Protein AF-A9B8M0-F1 (afdb_monomer_lite)

Secondary structure (DSSP, 8-state):
-----------PPP-----------------------------------S-S-----SS--TT--TTSEEEEETTEEEEEETT------SBS--TT---STT-BEEEEEEEETTEEEEEEEE--TT--TT--BTSS-------

Foldseek 3Di:
DDDDDDDDDDDDDDPPDDDDDDDDDDDDDDDDDDDDDDDPPPPPPPPDPPDLDDDDDPQDDPQQQWQLEWEDDDQKIKTWRQQQAAPFAAKPGDSVHRPAGSLIWMWMWGDDPSDIDTPIIHGHRRRHHNVSPRNYDYDDDDD

Radius of gyration: 26.49 Å; chains: 1; bounding box: 53×88×60 Å

Structure (mmCIF, N/CA/C/O backbone):
data_AF-A9B8M0-F1
#
_entry.id   AF-A9B8M0-F1
#
loop_
_atom_site.group_PDB
_atom_site.id
_atom_site.type_symbol
_atom_site.label_atom_id
_atom_site.label_alt_id
_atom_site.label_comp_id
_atom_site.label_asym_id
_atom_site.label_entity_id
_atom_site.label_seq_id
_atom_site.pdbx_PDB_ins_code
_atom_site.Cartn_x
_atom_site.Cartn_y
_atom_site.Cartn_z
_atom_site.occupancy
_atom_site.B_iso_or_equiv
_atom_site.auth_seq_id
_atom_site.auth_comp_id
_atom_site.auth_asym_id
_atom_site.auth_atom_id
_atom_site.pdbx_PDB_model_num
ATOM 1 N N . MET A 1 1 ? 0.884 73.506 -0.023 1.00 48.78 1 MET A N 1
ATOM 2 C CA . MET A 1 1 ? 0.267 72.948 -1.241 1.00 48.78 1 MET A CA 1
ATOM 3 C C . MET A 1 1 ? 0.996 71.645 -1.527 1.00 48.78 1 MET A C 1
ATOM 5 O O . MET A 1 1 ? 2.204 71.735 -1.683 1.00 48.78 1 MET A O 1
ATOM 9 N N . THR A 1 2 ? 0.261 70.518 -1.503 1.00 45.78 2 THR A N 1
ATOM 10 C CA . THR A 1 2 ? 0.614 69.144 -1.960 1.00 45.78 2 THR A CA 1
ATOM 11 C C . THR A 1 2 ? 1.827 68.472 -1.287 1.00 45.78 2 THR A C 1
ATOM 13 O O . THR A 1 2 ? 2.893 69.060 -1.241 1.00 45.78 2 THR A O 1
ATOM 16 N N . ASP A 1 3 ? 1.811 67.241 -0.786 1.00 43.81 3 ASP A N 1
ATOM 17 C CA . ASP A 1 3 ? 0.830 66.154 -0.738 1.00 43.81 3 ASP A CA 1
ATOM 18 C C . ASP A 1 3 ? 1.375 65.095 0.253 1.00 43.81 3 ASP A C 1
ATOM 20 O O . ASP A 1 3 ? 2.588 64.975 0.428 1.00 43.81 3 ASP A O 1
ATOM 24 N N . SER A 1 4 ? 0.485 64.354 0.904 1.00 51.47 4 SER A N 1
ATOM 25 C CA . SER A 1 4 ? 0.756 63.140 1.690 1.00 51.47 4 SER A CA 1
ATOM 26 C C . SER A 1 4 ? -0.026 62.028 0.985 1.00 51.47 4 SER A C 1
ATOM 28 O O . SER A 1 4 ? -1.174 62.293 0.630 1.00 51.47 4 SER A O 1
ATOM 30 N N . PRO A 1 5 ? 0.499 60.800 0.795 1.00 52.12 5 PRO A N 1
ATOM 31 C CA . PRO A 1 5 ? 0.443 59.846 1.907 1.00 52.12 5 PRO A CA 1
ATOM 32 C C . PRO A 1 5 ? 1.543 58.768 1.924 1.00 52.12 5 PRO A C 1
ATOM 34 O O . PRO A 1 5 ? 1.858 58.136 0.918 1.00 52.12 5 PRO A O 1
ATOM 37 N N . ASP A 1 6 ? 2.037 58.474 3.125 1.00 60.53 6 ASP A N 1
ATOM 38 C CA . ASP A 1 6 ? 2.719 57.213 3.418 1.00 60.53 6 ASP A CA 1
ATOM 39 C C . ASP A 1 6 ? 1.665 56.099 3.555 1.00 60.53 6 ASP A C 1
ATOM 41 O O . ASP A 1 6 ? 0.638 56.276 4.219 1.00 60.53 6 ASP A O 1
ATOM 45 N N . HIS A 1 7 ? 1.893 54.956 2.906 1.00 58.06 7 HIS A N 1
ATOM 46 C CA . HIS A 1 7 ? 0.967 53.822 2.852 1.00 58.06 7 HIS A CA 1
ATOM 47 C C . HIS A 1 7 ? 1.331 52.781 3.925 1.00 58.06 7 HIS A C 1
ATOM 49 O O . HIS A 1 7 ? 2.303 52.049 3.750 1.00 58.06 7 HIS A O 1
ATOM 55 N N . PRO A 1 8 ? 0.541 52.597 5.000 1.00 48.56 8 PRO A N 1
ATOM 56 C CA . PRO A 1 8 ? 0.729 51.448 5.879 1.00 48.56 8 PRO A CA 1
ATOM 57 C C . PRO A 1 8 ? 0.036 50.208 5.296 1.00 48.56 8 PRO A C 1
ATOM 59 O O . PRO A 1 8 ? -1.167 50.206 5.020 1.00 48.56 8 PRO A O 1
ATOM 62 N N . THR A 1 9 ? 0.798 49.134 5.087 1.00 59.06 9 THR A N 1
ATOM 63 C CA . THR A 1 9 ? 0.286 47.813 4.708 1.00 59.06 9 THR A CA 1
ATOM 64 C C . THR A 1 9 ? -0.396 47.151 5.907 1.00 59.06 9 THR A C 1
ATOM 66 O O . THR A 1 9 ? 0.158 46.989 6.993 1.00 59.06 9 THR A O 1
ATOM 69 N N . LYS A 1 10 ? -1.659 46.765 5.716 1.00 45.94 10 LYS A N 1
ATOM 70 C CA . LYS A 1 10 ? -2.496 46.112 6.725 1.00 45.94 10 LYS A CA 1
ATOM 71 C C . LYS A 1 10 ? -2.072 44.649 6.896 1.00 45.94 10 LYS A C 1
ATOM 73 O O . LYS A 1 10 ? -2.573 43.775 6.190 1.00 45.94 10 LYS A O 1
ATOM 78 N N . HIS A 1 11 ? -1.198 44.363 7.859 1.00 49.12 11 HIS A N 1
ATOM 79 C CA . HIS A 1 11 ? -0.983 42.994 8.329 1.00 49.12 11 HIS A CA 1
ATOM 80 C C . HIS A 1 11 ? -2.225 42.519 9.097 1.00 49.12 11 HIS A C 1
ATOM 82 O O . HIS A 1 11 ? -2.565 43.021 10.166 1.00 49.12 11 HIS A O 1
ATOM 88 N N . ARG A 1 12 ? -2.945 41.563 8.507 1.00 57.25 12 ARG A N 1
ATOM 89 C CA . ARG A 1 12 ? -4.065 40.858 9.140 1.00 57.25 12 ARG A CA 1
ATOM 90 C C . ARG A 1 12 ? -3.493 39.874 10.173 1.00 57.25 12 ARG A C 1
ATOM 92 O O . ARG A 1 12 ? -2.672 39.047 9.781 1.00 57.25 12 ARG A O 1
ATOM 99 N N . PRO A 1 13 ? -3.898 39.915 11.453 1.00 41.19 13 PRO A N 1
ATOM 100 C CA . PRO A 1 13 ? -3.468 38.909 12.411 1.00 41.19 13 PRO A CA 1
ATOM 101 C C . PRO A 1 13 ? -4.161 37.576 12.109 1.00 41.19 13 PRO A C 1
ATOM 103 O O . PRO A 1 13 ? -5.383 37.502 11.964 1.00 41.19 13 PRO A O 1
ATOM 106 N N . TRP A 1 14 ? -3.355 36.524 11.991 1.00 42.69 14 TRP A N 1
ATOM 107 C CA . TRP A 1 14 ? -3.804 35.144 11.875 1.00 42.69 14 TRP A CA 1
ATOM 108 C C . TRP A 1 14 ? -4.390 34.715 13.221 1.00 42.69 14 TRP A C 1
ATOM 110 O O . TRP A 1 14 ? -3.718 34.786 14.248 1.00 42.69 14 TRP A O 1
ATOM 120 N N . ILE A 1 15 ? -5.651 34.284 13.223 1.00 42.75 15 ILE A N 1
ATOM 121 C CA . ILE A 1 15 ? -6.289 33.665 14.385 1.00 42.75 15 ILE A CA 1
ATOM 122 C C . ILE A 1 15 ? -5.538 32.358 14.667 1.00 42.75 15 ILE A C 1
ATOM 124 O O . ILE A 1 15 ? -5.684 31.378 13.937 1.00 42.75 15 ILE A O 1
ATOM 128 N N . GLN A 1 16 ? -4.716 32.355 15.714 1.00 35.56 16 GLN A N 1
ATOM 129 C CA . GLN A 1 16 ? -4.157 31.141 16.302 1.00 35.56 16 GLN A CA 1
ATOM 130 C C . GLN A 1 16 ? -5.323 30.365 16.924 1.00 35.56 16 GLN A C 1
ATOM 132 O O . GLN A 1 16 ? -5.9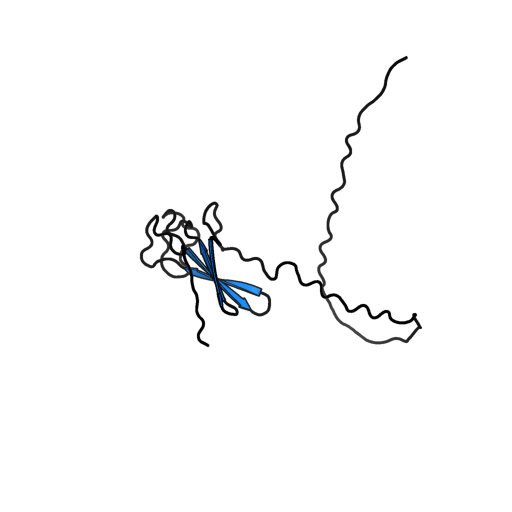15 30.800 17.911 1.00 35.56 16 GLN A O 1
ATOM 137 N N . ARG A 1 17 ? -5.718 29.248 16.304 1.00 47.69 17 ARG A N 1
ATOM 138 C CA . ARG A 1 17 ? -6.767 28.374 16.841 1.00 47.69 17 ARG A CA 1
ATOM 139 C C . ARG A 1 17 ? -6.152 27.531 17.954 1.00 47.69 17 ARG A C 1
ATOM 141 O O . ARG A 1 17 ? -5.280 26.706 17.710 1.00 47.69 17 ARG A O 1
ATOM 148 N N . THR A 1 18 ? -6.604 27.809 19.170 1.00 38.94 18 THR A N 1
ATOM 149 C CA . THR A 1 18 ? -6.229 27.160 20.425 1.00 38.94 18 THR A CA 1
ATOM 150 C C . THR A 1 18 ? -6.360 25.639 20.342 1.00 38.94 18 THR A C 1
ATOM 152 O O . THR A 1 18 ? -7.431 25.111 20.049 1.00 38.94 18 THR A O 1
ATOM 155 N N . LEU A 1 19 ? -5.261 24.945 20.640 1.00 31.28 19 LEU A N 1
ATOM 156 C CA . LEU A 1 19 ? -5.227 23.519 20.941 1.00 31.28 19 LEU A CA 1
ATOM 157 C C . LEU A 1 19 ? -5.910 23.296 22.300 1.00 31.28 19 LEU A C 1
ATOM 159 O O . LEU A 1 19 ? -5.450 23.829 23.307 1.00 31.28 19 LEU A O 1
ATOM 163 N N . VAL A 1 20 ? -6.999 22.528 22.341 1.00 38.50 20 VAL A N 1
ATOM 164 C CA . VAL A 1 20 ? -7.640 22.127 23.602 1.00 38.50 20 VAL A CA 1
ATOM 165 C C . VAL A 1 20 ? -7.238 20.685 23.901 1.00 38.50 20 VAL A C 1
ATOM 167 O O . VAL A 1 20 ? -7.685 19.762 23.228 1.00 38.50 20 VAL A O 1
ATOM 170 N N . VAL A 1 21 ? -6.389 20.496 24.913 1.00 34.72 21 VAL A N 1
ATOM 171 C CA . VAL A 1 21 ? -6.113 19.187 25.521 1.00 34.72 21 VAL A CA 1
ATOM 172 C C . VAL A 1 21 ? -7.010 19.067 26.751 1.00 34.72 21 VAL A C 1
ATOM 174 O O . VAL A 1 21 ? -6.823 19.791 27.726 1.00 34.72 21 VAL A O 1
ATOM 177 N N . MET A 1 22 ? -8.005 18.181 26.707 1.00 37.41 22 MET A N 1
ATOM 178 C CA . MET A 1 22 ? -8.846 17.875 27.868 1.00 37.41 22 MET A CA 1
ATOM 179 C C . MET A 1 22 ? -8.224 16.716 28.650 1.00 37.41 22 MET A C 1
ATOM 181 O O . MET A 1 22 ? -8.406 15.552 28.301 1.00 37.41 22 MET A O 1
ATOM 185 N N . LEU A 1 23 ? -7.507 17.040 29.725 1.00 32.59 23 LEU A N 1
ATOM 186 C CA . LEU A 1 23 ? -7.194 16.097 30.795 1.00 32.59 23 LEU A CA 1
ATOM 187 C C . LEU A 1 23 ? -8.313 16.202 31.838 1.00 32.59 23 LEU A C 1
ATOM 189 O O . LEU A 1 23 ? -8.443 17.235 32.491 1.00 32.59 23 LEU A O 1
ATOM 193 N N . SER A 1 24 ? -9.137 15.165 31.988 1.00 41.91 24 SER A N 1
ATOM 194 C CA . SER A 1 24 ? -10.153 15.122 33.045 1.00 41.91 24 SER A CA 1
ATOM 195 C C . SER A 1 24 ? -9.653 14.287 34.225 1.00 41.91 24 SER A C 1
ATOM 197 O O . SER A 1 24 ? -9.406 13.090 34.104 1.00 41.91 24 SER A O 1
ATOM 199 N N . LEU A 1 25 ? -9.493 14.947 35.375 1.00 34.22 25 LEU A N 1
ATOM 200 C CA . LEU A 1 25 ? -9.295 14.337 36.688 1.00 34.22 25 LEU A CA 1
ATOM 201 C C . LEU A 1 25 ? -10.590 14.573 37.482 1.00 34.22 25 LEU A C 1
ATOM 203 O O . LEU A 1 25 ? -10.976 15.723 37.687 1.00 34.22 25 LEU A O 1
ATOM 207 N N . ALA A 1 26 ? -11.285 13.513 37.890 1.00 37.88 26 ALA A N 1
ATOM 208 C CA . ALA A 1 26 ? -12.531 13.622 38.649 1.00 37.88 26 ALA A CA 1
ATOM 209 C C . ALA A 1 26 ? -12.275 13.433 40.153 1.00 37.88 26 ALA A C 1
ATOM 211 O O . ALA A 1 26 ? -11.835 12.365 40.573 1.00 37.88 26 ALA A O 1
ATOM 212 N N . LEU A 1 27 ? -12.603 14.447 40.962 1.00 38.75 27 LEU A N 1
ATOM 213 C CA . LEU A 1 27 ? -12.727 14.357 42.421 1.00 38.75 27 LEU A CA 1
ATOM 214 C C . LEU A 1 27 ? -13.941 15.181 42.903 1.00 38.75 27 LEU A C 1
ATOM 216 O O . LEU A 1 27 ? -13.985 16.387 42.697 1.00 38.75 27 LEU A O 1
ATOM 220 N N . GLY A 1 28 ? -14.879 14.511 43.585 1.00 34.66 28 GLY A N 1
ATOM 221 C CA . GLY A 1 28 ? -15.496 14.978 44.842 1.00 34.66 28 GLY A CA 1
ATOM 222 C C . GLY A 1 28 ? -16.626 16.030 44.847 1.00 34.66 28 GLY A C 1
ATOM 223 O O . GLY A 1 28 ? -16.365 17.215 44.973 1.00 34.66 28 GLY A O 1
ATOM 224 N N . SER A 1 29 ? -17.871 15.538 44.870 1.00 48.19 29 SER A N 1
ATOM 225 C CA . SER A 1 29 ? -19.055 15.897 45.696 1.00 48.19 29 SER A CA 1
ATOM 226 C C . SER A 1 29 ? -19.471 17.347 46.076 1.00 48.19 29 SER A C 1
ATOM 228 O O . SER A 1 29 ? -18.835 18.011 46.885 1.00 48.19 29 SER A O 1
ATOM 230 N N . SER A 1 30 ? -20.725 17.651 45.683 1.00 43.94 30 SER A N 1
ATOM 231 C CA . SER A 1 30 ? -21.845 18.297 46.422 1.00 43.94 30 SER A CA 1
ATOM 232 C C . SER A 1 30 ? -21.855 19.802 46.764 1.00 43.94 30 SER A C 1
ATOM 234 O O . SER A 1 30 ? -21.228 20.208 47.734 1.00 43.94 30 SER A O 1
ATOM 236 N N . ALA A 1 31 ? -22.765 20.571 46.129 1.00 35.78 31 ALA A N 1
ATOM 237 C CA . ALA A 1 31 ? -23.641 21.565 46.791 1.00 35.78 31 ALA A CA 1
ATOM 238 C C . ALA A 1 31 ? -24.775 22.123 45.881 1.00 35.78 31 ALA A C 1
ATOM 240 O O . ALA A 1 31 ? -24.529 22.551 44.761 1.00 35.78 31 ALA A O 1
ATOM 241 N N . LEU A 1 32 ? -25.994 22.095 46.443 1.00 37.03 32 LEU A N 1
ATOM 242 C CA . LEU A 1 32 ? -27.236 22.889 46.298 1.00 37.03 32 LEU A CA 1
ATOM 243 C C . LEU A 1 32 ? -27.672 23.631 45.004 1.00 37.03 32 LEU A C 1
ATOM 245 O O . LEU A 1 32 ? -26.938 24.347 44.338 1.00 37.03 32 LEU A O 1
ATOM 249 N N . VAL A 1 33 ? -28.993 23.530 44.790 1.00 48.12 33 VAL A N 1
ATOM 250 C CA . VAL A 1 33 ? -29.873 24.153 43.782 1.00 48.12 33 VAL A CA 1
ATOM 251 C C . VAL A 1 33 ? -29.972 25.682 43.909 1.00 48.12 33 VAL A C 1
ATOM 253 O O . VAL A 1 33 ? -30.259 26.197 44.988 1.00 48.12 33 VAL A O 1
ATOM 256 N N . ALA A 1 34 ? -29.889 26.387 42.773 1.00 37.56 34 ALA A N 1
ATOM 257 C CA . ALA A 1 34 ? -30.457 27.721 42.561 1.00 37.56 34 ALA A CA 1
ATOM 258 C C . ALA A 1 34 ? -31.073 27.801 41.147 1.00 37.56 34 ALA A C 1
ATOM 260 O O . ALA A 1 34 ? -30.481 27.338 40.174 1.00 37.56 34 ALA A O 1
ATOM 261 N N . ALA A 1 35 ? -32.294 28.333 41.062 1.00 49.34 35 ALA A N 1
ATOM 262 C CA . ALA A 1 35 ? -33.170 28.318 39.892 1.00 49.34 35 ALA A CA 1
ATOM 263 C C . ALA A 1 35 ? -32.578 29.001 38.647 1.00 49.34 35 ALA A C 1
ATOM 265 O O . ALA A 1 35 ? -32.091 30.128 38.730 1.00 49.34 35 ALA A O 1
ATOM 266 N N . GLN A 1 36 ? -32.720 28.360 37.482 1.00 34.81 36 GLN A N 1
ATOM 267 C CA . GLN A 1 36 ? -32.597 28.998 36.170 1.00 34.81 36 GLN A CA 1
ATOM 268 C C . GLN A 1 36 ? -33.720 28.492 35.247 1.00 34.81 36 GLN A C 1
ATOM 270 O O . GLN A 1 36 ? -34.076 27.317 35.285 1.00 34.81 36 GLN A O 1
ATOM 275 N N . SER A 1 37 ? -34.290 29.452 34.515 1.00 52.41 37 SER A N 1
ATOM 276 C CA . SER A 1 37 ? -35.335 29.484 33.474 1.00 52.41 37 SER A CA 1
ATOM 277 C C . SER A 1 37 ? -35.610 28.200 32.666 1.00 52.41 37 SER A C 1
ATOM 279 O O . SER A 1 37 ? -34.733 27.345 32.579 1.00 52.41 37 SER A O 1
ATOM 281 N N . PRO A 1 38 ? -36.804 28.054 32.036 1.00 52.12 38 PRO A N 1
ATOM 282 C CA . PRO A 1 38 ? -37.204 26.817 31.362 1.00 52.12 38 PRO A CA 1
ATOM 283 C C . PRO A 1 38 ? -36.114 26.335 30.408 1.00 52.12 38 PRO A C 1
ATOM 285 O O . PRO A 1 38 ? -35.695 27.069 29.514 1.00 52.12 38 PRO A O 1
ATOM 288 N N . ALA A 1 39 ? -35.661 25.102 30.638 1.00 53.88 39 ALA A N 1
ATOM 289 C CA . ALA A 1 39 ? -34.700 24.427 29.792 1.00 53.88 39 ALA A CA 1
ATOM 290 C C . ALA A 1 39 ? -35.268 24.373 28.372 1.00 53.88 39 ALA A C 1
ATOM 292 O O . ALA A 1 39 ? -36.167 23.587 28.071 1.00 53.88 39 ALA A O 1
ATOM 293 N N . THR A 1 40 ? -34.746 25.221 27.491 1.00 42.09 40 THR A N 1
ATOM 294 C CA . THR A 1 40 ? -34.814 24.950 26.067 1.00 42.09 40 THR A CA 1
ATOM 295 C C . THR A 1 40 ? -34.072 23.641 25.865 1.00 42.09 40 THR A C 1
ATOM 297 O O . THR A 1 40 ? -32.885 23.521 26.160 1.00 42.09 40 THR A O 1
ATOM 300 N N . THR A 1 41 ? -34.805 22.622 25.431 1.00 44.69 41 THR A N 1
ATOM 301 C CA . THR A 1 41 ? -34.247 21.346 25.002 1.00 44.69 41 THR A CA 1
ATOM 302 C C . THR A 1 41 ? -33.400 21.604 23.763 1.00 44.69 41 THR A C 1
ATOM 304 O O . THR A 1 41 ? -33.857 21.462 22.634 1.00 44.69 41 THR A O 1
ATOM 307 N N . THR A 1 42 ? -32.160 22.036 23.954 1.00 47.28 42 THR A N 1
ATOM 308 C CA . THR A 1 42 ? -31.139 21.887 22.933 1.00 47.28 42 THR A CA 1
ATOM 309 C C . THR A 1 42 ? -30.724 20.430 22.992 1.00 47.28 42 THR A C 1
ATOM 311 O O . THR A 1 42 ? -29.971 20.002 23.863 1.00 47.28 42 THR A O 1
ATOM 314 N N . THR A 1 43 ? -31.265 19.631 22.074 1.00 50.59 43 THR A N 1
ATOM 315 C CA . THR A 1 43 ? -30.603 18.388 21.692 1.00 50.59 43 THR A CA 1
ATOM 316 C C . THR A 1 43 ? -29.143 18.744 21.419 1.00 50.59 43 THR A C 1
ATOM 318 O O . THR A 1 43 ? -28.906 19.609 20.567 1.00 50.59 43 THR A O 1
ATOM 321 N N . PRO A 1 44 ? -28.158 18.173 22.135 1.00 52.41 44 PRO A N 1
ATOM 322 C CA . PRO A 1 44 ? -26.779 18.323 21.717 1.00 52.41 44 PRO A CA 1
ATOM 323 C C . PRO A 1 44 ? -26.701 17.763 20.299 1.00 52.41 44 PRO A C 1
ATOM 325 O O . PRO A 1 44 ? -26.850 16.563 20.080 1.00 52.41 44 PRO A O 1
ATOM 328 N N . HIS A 1 45 ? -26.548 18.649 19.317 1.00 55.66 45 HIS A N 1
ATOM 329 C CA . HIS A 1 45 ? -26.159 18.237 17.985 1.00 55.66 45 HIS A CA 1
ATOM 330 C C . HIS A 1 45 ? -24.744 17.717 18.139 1.00 55.66 45 HIS A C 1
ATOM 332 O O . HIS A 1 45 ? -23.798 18.488 18.287 1.00 55.66 45 HIS A O 1
ATOM 338 N N . THR A 1 46 ? -24.629 16.396 18.204 1.00 54.28 46 THR A N 1
ATOM 339 C CA . THR A 1 46 ? -23.357 15.704 18.126 1.00 54.28 46 THR A CA 1
ATOM 340 C C . THR A 1 46 ? -22.696 16.155 16.837 1.00 54.28 46 THR A C 1
ATOM 342 O O . THR A 1 46 ? -23.093 15.748 15.745 1.00 54.28 46 THR A O 1
ATOM 345 N N . THR A 1 47 ? -21.723 17.052 16.955 1.00 62.00 47 THR A N 1
ATOM 346 C CA . THR A 1 47 ? -20.846 17.414 15.852 1.00 62.00 47 THR A CA 1
ATOM 347 C C . THR A 1 47 ? -20.016 16.175 15.554 1.00 62.00 47 THR A C 1
ATOM 349 O O . THR A 1 47 ? -18.981 15.951 16.180 1.00 62.00 47 THR A O 1
ATOM 352 N N . LEU A 1 48 ? -20.515 15.317 14.663 1.00 63.72 48 LEU A N 1
ATOM 353 C CA . LEU A 1 48 ? -19.733 14.206 14.140 1.00 63.72 48 LEU A CA 1
ATOM 354 C C . LEU A 1 48 ? -18.469 14.811 13.518 1.00 63.72 48 LEU A C 1
ATOM 356 O O . LEU A 1 48 ? -18.570 15.821 12.809 1.00 63.72 48 LEU A O 1
ATOM 360 N N . PRO A 1 49 ? -17.276 14.274 13.815 1.00 64.94 49 PRO A N 1
ATOM 361 C CA . PRO A 1 49 ? -16.072 14.767 13.177 1.00 64.94 49 PRO A CA 1
ATOM 362 C C . PRO A 1 49 ? -16.245 14.627 11.663 1.00 64.94 49 PRO A C 1
ATOM 364 O O . PRO A 1 49 ? -16.769 13.628 11.175 1.00 64.94 49 PRO A O 1
ATOM 367 N N . LEU A 1 50 ? -15.814 15.646 10.917 1.00 69.00 50 LEU A N 1
ATOM 368 C CA . LEU A 1 50 ? -15.922 15.663 9.454 1.00 69.00 50 LEU A CA 1
ATOM 369 C C . LEU A 1 50 ? -15.143 14.502 8.795 1.00 69.00 50 LEU A C 1
ATOM 371 O O . LEU A 1 50 ? -15.357 14.219 7.621 1.00 69.00 50 LEU A O 1
ATOM 375 N N . TYR A 1 51 ? -14.261 13.841 9.558 1.00 70.50 51 TYR A N 1
ATOM 376 C CA . TYR A 1 51 ? -13.466 12.676 9.178 1.00 70.50 51 TYR A CA 1
ATOM 377 C C . TYR A 1 51 ? -13.337 11.733 10.379 1.00 70.50 51 TYR A C 1
ATOM 379 O O . TYR A 1 51 ? -13.034 12.186 11.483 1.00 70.50 51 TYR A O 1
ATOM 387 N N . GLU A 1 52 ? -13.528 10.431 10.170 1.00 76.69 52 GLU A N 1
ATOM 388 C CA . GLU A 1 52 ? -13.388 9.429 11.236 1.00 76.69 52 GLU A CA 1
ATOM 389 C C . GLU A 1 52 ? -11.919 9.045 11.492 1.00 76.69 52 GLU A C 1
ATOM 391 O O . GLU A 1 52 ? -11.548 8.756 12.627 1.00 76.69 52 GLU A O 1
ATOM 396 N N . ALA A 1 53 ? -11.064 9.089 10.463 1.00 86.44 53 ALA A N 1
ATOM 397 C CA . ALA 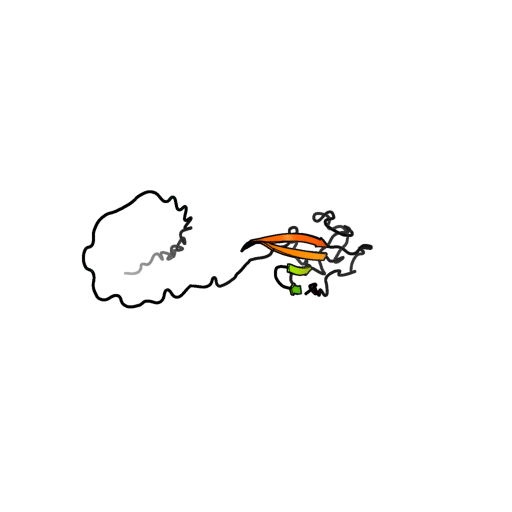A 1 53 ? -9.635 8.802 10.568 1.00 86.44 53 ALA A CA 1
ATOM 398 C C . ALA A 1 53 ? -8.829 9.437 9.422 1.00 86.44 53 ALA A C 1
ATOM 400 O O . ALA A 1 53 ? -9.377 9.789 8.377 1.00 86.44 53 ALA A O 1
ATOM 401 N N . TYR A 1 54 ? -7.513 9.539 9.617 1.00 90.94 54 TYR A N 1
ATOM 402 C CA . TYR A 1 54 ? -6.531 9.858 8.580 1.00 90.94 54 TYR A CA 1
ATOM 403 C C . TYR A 1 54 ? -5.503 8.726 8.530 1.00 90.94 54 TYR A C 1
ATOM 405 O O . TYR A 1 54 ? -4.848 8.448 9.535 1.00 90.94 54 TYR A O 1
ATOM 413 N N . LEU A 1 55 ? -5.384 8.064 7.378 1.00 95.44 55 LEU A N 1
ATOM 414 C CA . LEU A 1 55 ? -4.452 6.959 7.162 1.00 95.44 55 LEU A CA 1
ATOM 415 C C . LEU A 1 55 ? -3.304 7.409 6.269 1.00 95.44 55 LEU A C 1
ATOM 417 O O . LEU A 1 55 ? -3.508 8.132 5.294 1.00 95.44 55 LEU A O 1
ATOM 421 N N . LYS A 1 56 ? -2.101 6.951 6.601 1.00 94.12 56 LYS A N 1
ATOM 422 C CA . LYS A 1 56 ? -0.882 7.234 5.853 1.00 94.12 56 LYS A CA 1
ATOM 423 C C . LYS A 1 56 ? 0.021 6.004 5.879 1.00 94.12 56 LYS A C 1
ATOM 425 O O . LYS A 1 56 ? 0.144 5.374 6.931 1.00 94.12 56 LYS A O 1
ATOM 430 N N . ALA A 1 57 ? 0.625 5.658 4.744 1.00 96.12 57 ALA A N 1
ATOM 431 C CA . ALA A 1 57 ? 1.696 4.665 4.711 1.00 96.12 57 ALA A CA 1
ATOM 432 C C . ALA A 1 57 ? 2.899 5.122 5.558 1.00 96.12 57 ALA A C 1
ATOM 434 O O . ALA A 1 57 ? 3.050 6.303 5.879 1.00 96.12 57 ALA A O 1
ATOM 435 N N . SER A 1 58 ? 3.745 4.177 5.951 1.00 95.94 58 SER A N 1
ATOM 436 C CA . SER A 1 58 ? 4.947 4.440 6.759 1.00 95.94 58 SER A CA 1
ATOM 437 C C . SER A 1 58 ? 6.092 5.009 5.926 1.00 95.94 58 SER A C 1
ATOM 439 O O . SER A 1 58 ? 6.926 5.731 6.467 1.00 95.94 58 SER A O 1
ATOM 441 N N . ASN A 1 59 ? 6.087 4.737 4.624 1.00 95.50 59 ASN A N 1
ATOM 442 C CA . ASN A 1 59 ? 6.960 5.275 3.593 1.00 95.50 59 ASN A CA 1
ATOM 443 C C . ASN A 1 59 ? 6.078 5.958 2.536 1.00 95.50 59 ASN A C 1
ATOM 445 O O . ASN A 1 59 ? 5.491 5.314 1.680 1.00 95.50 59 ASN A O 1
ATOM 449 N N . THR A 1 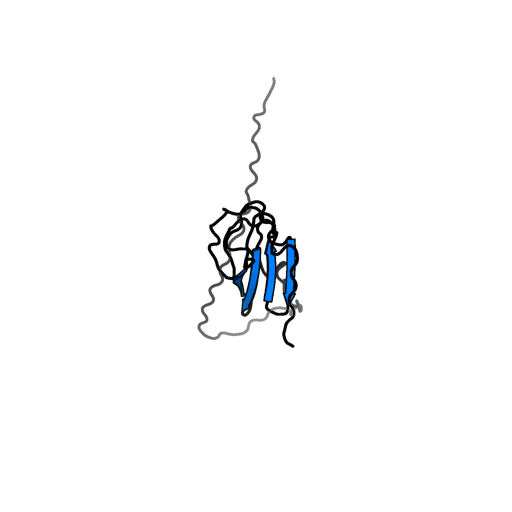60 ? 5.872 7.269 2.673 1.00 89.62 60 THR A N 1
ATOM 450 C CA . THR A 1 60 ? 5.146 8.047 1.657 1.00 89.62 60 THR A CA 1
ATOM 451 C C . THR A 1 60 ? 6.128 8.892 0.882 1.00 89.62 60 THR A C 1
ATOM 453 O O . THR A 1 60 ? 6.391 10.039 1.278 1.00 89.62 60 THR A O 1
ATOM 456 N N . ASP A 1 61 ? 6.628 8.336 -0.204 1.00 95.94 61 ASP A N 1
ATOM 457 C CA . ASP A 1 61 ? 7.442 9.067 -1.147 1.00 95.94 61 ASP A CA 1
ATOM 458 C C . ASP A 1 61 ? 6.549 9.725 -2.209 1.00 95.94 61 ASP A C 1
ATOM 460 O O . ASP A 1 61 ? 5.320 9.560 -2.280 1.00 95.94 61 ASP A O 1
ATOM 464 N N . ALA A 1 62 ? 7.146 10.657 -2.945 1.00 96.31 62 ALA A N 1
ATOM 465 C CA . ALA A 1 62 ? 6.414 11.456 -3.907 1.00 96.31 62 ALA A CA 1
ATOM 466 C C . ALA A 1 62 ? 6.129 10.620 -5.154 1.00 96.31 62 ALA A C 1
ATOM 468 O O . ALA A 1 62 ? 7.035 10.337 -5.926 1.00 96.31 62 ALA A O 1
ATOM 469 N N . GLY A 1 63 ? 4.853 10.331 -5.398 1.00 95.94 63 GLY A N 1
ATOM 470 C CA . GLY A 1 63 ? 4.424 9.629 -6.608 1.00 95.94 63 GLY A CA 1
ATOM 471 C C . GLY A 1 63 ? 3.936 8.207 -6.370 1.00 95.94 63 GLY A C 1
ATOM 472 O O . GLY A 1 63 ? 3.250 7.705 -7.250 1.00 95.94 63 GLY A O 1
ATOM 473 N N . ASP A 1 64 ? 4.132 7.639 -5.174 1.00 97.88 64 ASP A N 1
ATOM 474 C CA . ASP A 1 64 ? 3.820 6.235 -4.839 1.00 97.88 64 ASP A CA 1
ATOM 475 C C . ASP A 1 64 ? 2.364 5.815 -5.094 1.00 97.88 64 ASP A C 1
ATOM 477 O O . ASP A 1 64 ? 2.022 4.634 -5.147 1.00 97.88 64 ASP A O 1
ATOM 481 N N . GLY A 1 65 ? 1.462 6.787 -5.237 1.00 97.94 65 GLY A N 1
ATOM 482 C CA . GLY A 1 65 ? 0.073 6.510 -5.579 1.00 97.94 65 GLY A CA 1
ATOM 483 C C . GLY A 1 65 ? -0.702 5.851 -4.438 1.00 97.94 65 GLY A C 1
ATOM 484 O O . GLY A 1 65 ? -1.680 5.149 -4.688 1.00 97.94 65 GLY A O 1
ATOM 485 N N . PHE A 1 66 ? -0.290 6.067 -3.185 1.00 98.44 66 PHE A N 1
ATOM 486 C CA . PHE A 1 66 ? -1.039 5.600 -2.021 1.00 98.44 66 PHE A CA 1
ATOM 487 C C . PHE A 1 66 ? -2.495 6.080 -2.084 1.00 98.44 66 PHE A C 1
ATOM 489 O O . PHE A 1 66 ? -2.765 7.284 -2.123 1.00 98.44 66 PHE A O 1
ATOM 496 N N . GLY A 1 67 ? -3.433 5.134 -2.069 1.00 97.94 67 GLY A N 1
ATOM 497 C CA . GLY A 1 67 ? -4.865 5.425 -2.155 1.00 97.94 67 GLY A CA 1
ATOM 498 C C . GLY A 1 67 ? -5.449 5.358 -3.563 1.00 97.94 67 GLY A C 1
ATOM 499 O O . GLY A 1 67 ? -6.634 5.644 -3.715 1.00 97.94 67 GLY A O 1
ATOM 500 N N . LEU A 1 68 ? -4.673 4.966 -4.582 1.00 98.25 68 LEU A N 1
ATOM 501 C CA . LEU A 1 68 ? -5.207 4.741 -5.933 1.00 98.25 68 LEU A CA 1
ATOM 502 C C . LEU A 1 68 ? -6.161 3.542 -6.003 1.00 98.25 68 LEU A C 1
ATOM 504 O O . LEU A 1 68 ? -7.071 3.533 -6.830 1.00 98.25 68 LEU A O 1
ATOM 508 N N . SER A 1 69 ? -5.998 2.564 -5.110 1.00 98.62 69 SER A N 1
ATOM 509 C CA . SER A 1 69 ? -6.950 1.474 -4.910 1.00 98.62 69 SER A CA 1
ATOM 510 C C . SER A 1 69 ? -7.205 1.272 -3.413 1.00 98.62 69 SER A C 1
ATOM 512 O O . SER A 1 69 ? -6.297 1.404 -2.590 1.00 98.62 69 SER A O 1
ATOM 514 N N . ILE A 1 70 ? -8.462 1.023 -3.034 1.00 98.06 70 ILE A N 1
ATOM 515 C CA . ILE A 1 70 ? -8.879 0.870 -1.632 1.00 98.06 70 ILE A CA 1
ATOM 516 C C . ILE A 1 70 ? -9.942 -0.226 -1.544 1.00 98.06 70 ILE A C 1
ATOM 518 O O . ILE A 1 70 ? -10.895 -0.228 -2.324 1.00 98.06 70 ILE A O 1
ATOM 522 N N . ALA A 1 71 ? -9.809 -1.114 -0.561 1.00 98.00 71 ALA A N 1
ATOM 523 C CA . ALA A 1 71 ? -10.843 -2.065 -0.167 1.00 98.00 71 ALA A CA 1
ATOM 524 C C . ALA A 1 71 ? -11.039 -2.033 1.353 1.00 98.00 71 ALA A C 1
ATOM 526 O O . ALA A 1 71 ? -10.079 -1.860 2.104 1.00 98.00 71 ALA A O 1
ATOM 527 N N . VAL A 1 72 ? -12.285 -2.180 1.803 1.00 96.06 72 VAL A N 1
ATOM 528 C CA . VAL A 1 72 ? -12.668 -2.079 3.218 1.00 96.06 72 VAL A CA 1
ATOM 529 C C . VAL A 1 72 ? -13.589 -3.235 3.571 1.00 96.06 72 VAL A C 1
ATOM 531 O O . VAL A 1 72 ? -14.552 -3.487 2.848 1.00 96.06 72 VAL A O 1
ATOM 534 N N . ASP A 1 73 ? -13.314 -3.890 4.694 1.00 95.75 73 ASP A N 1
ATOM 535 C CA . ASP A 1 73 ? -14.198 -4.874 5.309 1.00 95.75 73 ASP A CA 1
ATOM 536 C C . AS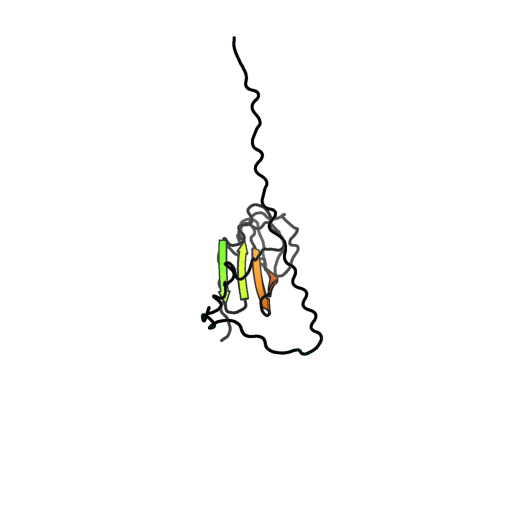P A 1 73 ? -14.098 -4.786 6.839 1.00 95.75 73 ASP A C 1
ATOM 538 O O . ASP A 1 73 ? -13.038 -5.019 7.427 1.00 95.75 73 ASP A O 1
ATOM 542 N N . GLY A 1 74 ? -15.201 -4.390 7.481 1.00 93.69 74 GLY A N 1
ATOM 543 C CA . GLY A 1 74 ? -15.271 -4.158 8.925 1.00 93.69 74 GLY A CA 1
ATOM 544 C C . GLY A 1 74 ? -14.162 -3.235 9.442 1.00 93.69 74 GLY A C 1
ATOM 545 O O . GLY A 1 74 ? -14.052 -2.076 9.040 1.00 93.69 74 GLY A O 1
ATOM 546 N N . ASP A 1 75 ? -13.336 -3.777 10.336 1.00 95.12 75 ASP A N 1
ATOM 547 C CA . ASP A 1 75 ? -12.204 -3.092 10.967 1.00 95.12 75 ASP A CA 1
ATOM 548 C C . ASP A 1 75 ? -10.901 -3.190 10.155 1.00 95.12 75 ASP A C 1
ATOM 550 O O . ASP A 1 75 ? -9.834 -2.878 10.679 1.00 95.12 75 ASP A O 1
ATOM 554 N N . THR A 1 76 ? -10.953 -3.620 8.889 1.00 96.69 76 THR A N 1
ATOM 555 C CA . THR A 1 76 ? -9.776 -3.765 8.020 1.00 96.69 76 THR A CA 1
ATOM 556 C C . THR A 1 76 ? -9.903 -2.916 6.759 1.00 96.69 76 THR A C 1
ATOM 558 O O . THR A 1 76 ? -10.915 -2.945 6.062 1.00 96.69 76 THR A O 1
ATOM 561 N N . ILE A 1 77 ? -8.839 -2.182 6.438 1.00 97.75 77 ILE A N 1
ATOM 562 C CA . ILE A 1 77 ? -8.686 -1.424 5.195 1.00 97.75 77 ILE A CA 1
ATOM 563 C C . ILE A 1 77 ? -7.408 -1.892 4.506 1.00 97.75 77 ILE A C 1
ATOM 565 O O . ILE A 1 77 ? -6.351 -1.950 5.130 1.00 97.75 77 ILE A O 1
ATOM 569 N N . VAL A 1 78 ? -7.488 -2.177 3.210 1.00 98.44 78 VAL A N 1
ATOM 570 C CA . VAL A 1 78 ? -6.326 -2.403 2.345 1.00 98.44 78 VAL A CA 1
ATOM 571 C C . VAL A 1 78 ? -6.220 -1.236 1.373 1.00 98.44 78 VAL A C 1
ATOM 573 O O . VAL A 1 78 ? -7.195 -0.900 0.703 1.00 98.44 78 VAL A O 1
ATOM 576 N N . VAL A 1 79 ? -5.045 -0.616 1.300 1.00 98.75 79 VAL A N 1
ATOM 577 C CA . VAL A 1 79 ? -4.761 0.528 0.426 1.00 98.75 79 VAL A CA 1
ATOM 578 C C . VAL A 1 79 ? -3.615 0.177 -0.511 1.00 98.75 79 VAL A C 1
ATOM 580 O O . VAL A 1 79 ? -2.528 -0.147 -0.043 1.00 98.75 79 VAL A O 1
ATOM 583 N N . GLY A 1 80 ? -3.838 0.249 -1.817 1.00 98.62 80 GLY A N 1
ATOM 584 C CA . GLY A 1 80 ? -2.789 0.078 -2.816 1.00 98.62 80 GLY A CA 1
ATOM 585 C C . GLY A 1 80 ? -1.979 1.351 -3.057 1.00 98.62 80 GLY A C 1
ATOM 586 O O . GLY A 1 80 ? -2.484 2.471 -2.919 1.00 98.62 80 GLY A O 1
ATOM 587 N N . ALA A 1 81 ? -0.721 1.147 -3.435 1.00 98.75 81 ALA A N 1
ATOM 588 C CA . ALA A 1 81 ? 0.237 2.146 -3.888 1.00 98.75 81 ALA A CA 1
ATOM 589 C C . ALA A 1 81 ? 1.040 1.545 -5.062 1.00 98.75 81 ALA A C 1
ATOM 591 O O . ALA A 1 81 ? 2.165 1.086 -4.868 1.00 98.75 81 ALA A O 1
ATOM 592 N N . PRO A 1 82 ? 0.447 1.455 -6.268 1.00 98.69 82 PRO A N 1
ATOM 593 C CA . PRO A 1 82 ? 1.057 0.750 -7.400 1.00 98.69 82 PRO A CA 1
ATOM 594 C C . PRO A 1 82 ? 2.370 1.367 -7.892 1.00 98.69 82 PRO A C 1
ATOM 596 O O . PRO A 1 82 ? 3.112 0.707 -8.607 1.00 98.69 82 PRO A O 1
ATOM 599 N N . PHE A 1 83 ? 2.674 2.609 -7.518 1.00 98.62 83 PHE A N 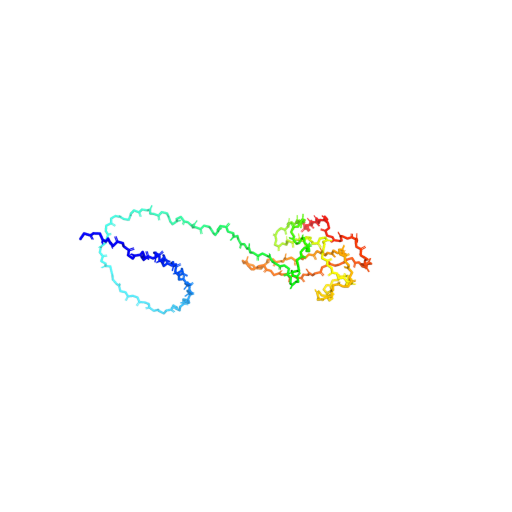1
ATOM 600 C CA . PHE A 1 83 ? 3.896 3.298 -7.930 1.00 98.62 83 PHE A CA 1
ATOM 601 C C . PHE A 1 83 ? 4.917 3.400 -6.798 1.00 98.62 83 PHE A C 1
ATOM 603 O O . PHE A 1 83 ? 5.849 4.185 -6.890 1.00 98.62 83 PHE A O 1
ATOM 610 N N . GLU A 1 84 ? 4.722 2.658 -5.707 1.00 98.62 84 GLU A N 1
ATOM 611 C CA . GLU A 1 84 ? 5.732 2.577 -4.660 1.00 98.62 84 GLU A CA 1
ATOM 612 C C . GLU A 1 84 ? 6.984 1.860 -5.183 1.00 98.62 84 GLU A C 1
ATOM 614 O O . GLU A 1 84 ? 6.903 0.805 -5.825 1.00 98.62 84 GLU A O 1
ATOM 619 N N . ASP A 1 85 ? 8.138 2.468 -4.928 1.00 98.62 85 ASP A N 1
ATOM 620 C CA . ASP A 1 85 ? 9.442 1.947 -5.315 1.00 98.62 85 ASP A CA 1
ATOM 621 C C . ASP A 1 85 ? 9.998 1.096 -4.179 1.00 98.62 85 ASP A C 1
ATOM 623 O O . ASP A 1 85 ? 10.048 1.578 -3.059 1.00 98.62 85 ASP A O 1
ATOM 627 N N . SER A 1 86 ? 10.458 -0.131 -4.453 1.00 98.12 86 SER A N 1
ATOM 628 C CA . SER A 1 86 ? 11.217 -0.965 -3.504 1.00 98.12 86 SER A CA 1
ATOM 629 C C . SER A 1 86 ? 11.412 -2.374 -4.072 1.00 98.12 86 SER A C 1
ATOM 631 O O . SER A 1 86 ? 10.459 -2.968 -4.575 1.00 98.12 86 SER A O 1
ATOM 633 N N . ALA A 1 87 ? 12.588 -2.985 -3.906 1.00 97.88 87 ALA A N 1
ATOM 634 C CA . ALA A 1 87 ? 12.827 -4.394 -4.243 1.00 97.88 87 ALA A CA 1
ATOM 635 C C . ALA A 1 87 ? 12.438 -5.363 -3.106 1.00 97.88 87 ALA A C 1
ATOM 637 O O . ALA A 1 87 ? 12.664 -6.572 -3.202 1.00 97.88 87 ALA A O 1
ATOM 638 N N . ALA A 1 88 ? 11.849 -4.871 -2.008 1.00 98.19 88 ALA A N 1
ATOM 639 C CA . ALA A 1 88 ? 11.352 -5.730 -0.939 1.00 98.19 88 ALA A CA 1
ATOM 640 C C . ALA A 1 88 ? 10.293 -6.722 -1.452 1.00 98.19 88 ALA A C 1
ATOM 642 O O . ALA A 1 88 ? 9.478 -6.388 -2.315 1.00 98.19 88 ALA A O 1
ATOM 643 N N . THR A 1 89 ? 10.266 -7.917 -0.861 1.00 98.19 89 THR A N 1
ATOM 644 C CA . THR A 1 89 ? 9.334 -9.002 -1.200 1.00 98.19 89 THR A CA 1
ATOM 645 C C . THR A 1 89 ? 8.518 -9.437 0.013 1.00 98.19 89 THR A C 1
ATOM 647 O O . THR A 1 89 ? 9.024 -9.420 1.139 1.00 98.19 89 THR A O 1
ATOM 650 N N . GLY A 1 90 ? 7.301 -9.931 -0.209 1.00 98.19 90 GLY A N 1
ATOM 651 C CA . GLY A 1 90 ? 6.474 -10.515 0.849 1.00 98.19 90 GLY A CA 1
ATOM 652 C C . GLY A 1 90 ? 5.925 -9.484 1.840 1.00 98.19 90 GLY A C 1
ATOM 653 O O . GLY A 1 90 ? 5.435 -8.433 1.444 1.00 98.19 90 GLY A O 1
ATOM 654 N N . ILE A 1 91 ? 5.940 -9.805 3.136 1.00 98.62 91 ILE A N 1
ATOM 655 C CA . ILE A 1 91 ? 5.283 -9.002 4.180 1.00 98.62 91 ILE A CA 1
ATOM 656 C C . ILE A 1 91 ? 6.337 -8.285 5.023 1.00 98.62 91 ILE A C 1
ATOM 658 O O . ILE A 1 91 ? 7.249 -8.923 5.544 1.00 98.62 91 ILE A O 1
ATOM 662 N N . ASN A 1 92 ? 6.167 -6.977 5.214 1.00 98.12 92 ASN A N 1
ATOM 663 C CA . ASN A 1 92 ? 6.979 -6.131 6.092 1.00 98.12 92 ASN A CA 1
ATOM 664 C C . ASN A 1 92 ? 8.480 -6.153 5.762 1.00 98.12 92 ASN A C 1
ATOM 666 O O . ASN A 1 92 ? 9.322 -6.122 6.660 1.00 98.12 92 ASN A O 1
ATOM 670 N N . GLY A 1 93 ? 8.813 -6.200 4.469 1.00 97.38 93 GLY A N 1
ATOM 671 C CA . GLY A 1 93 ? 10.185 -6.014 4.003 1.00 97.38 93 GLY A CA 1
ATOM 672 C C . GLY A 1 93 ? 10.707 -4.586 4.223 1.00 97.38 93 GLY A C 1
ATOM 673 O O . GLY A 1 93 ? 10.064 -3.758 4.871 1.00 97.38 93 GLY A O 1
ATOM 674 N N . ASN A 1 94 ? 11.895 -4.288 3.692 1.00 97.50 94 ASN A N 1
ATOM 675 C CA . ASN A 1 94 ? 12.516 -2.973 3.854 1.00 97.50 94 ASN A CA 1
ATOM 676 C C . ASN A 1 94 ? 11.745 -1.881 3.089 1.00 97.50 94 ASN A C 1
ATOM 678 O O . ASN A 1 94 ? 11.910 -1.736 1.884 1.00 97.50 94 ASN A O 1
ATOM 682 N N . GLN A 1 95 ? 10.954 -1.093 3.814 1.00 96.81 95 GLN A N 1
ATOM 683 C CA . GLN A 1 95 ? 10.158 0.021 3.279 1.00 96.81 95 GLN A CA 1
ATOM 684 C C . GLN A 1 95 ? 10.976 1.279 2.947 1.00 96.81 95 GLN A C 1
ATOM 686 O O . GLN A 1 95 ? 10.440 2.228 2.393 1.00 96.81 95 GLN A O 1
ATOM 691 N N . ALA A 1 96 ? 12.253 1.328 3.336 1.00 96.81 96 ALA A N 1
ATOM 692 C CA . ALA A 1 96 ? 13.155 2.428 2.985 1.00 96.81 96 ALA A CA 1
ATOM 693 C C . ALA A 1 96 ? 13.975 2.139 1.715 1.00 96.81 96 ALA A C 1
ATOM 695 O O . ALA A 1 96 ? 14.830 2.935 1.332 1.00 96.81 96 ALA A O 1
ATOM 696 N N . ASP A 1 97 ? 13.800 0.956 1.126 1.00 97.31 97 ASP A N 1
ATOM 697 C CA . ASP A 1 97 ? 14.407 0.610 -0.152 1.00 97.31 97 ASP A CA 1
ATOM 698 C C . ASP A 1 97 ? 13.583 1.213 -1.285 1.00 97.31 97 ASP A C 1
ATOM 700 O O . ASP A 1 97 ? 12.394 0.979 -1.299 1.00 97.31 97 ASP A O 1
ATOM 704 N N . ASN A 1 98 ? 14.218 1.884 -2.246 1.00 97.62 98 ASN A N 1
ATOM 705 C CA . ASN A 1 98 ? 13.578 2.443 -3.444 1.00 97.62 98 ASN A CA 1
ATOM 706 C C . ASN A 1 98 ? 14.263 1.928 -4.731 1.00 97.62 98 ASN A C 1
ATOM 708 O O . ASN A 1 98 ? 14.344 2.621 -5.742 1.00 97.62 98 ASN A O 1
ATOM 712 N N . SER A 1 99 ? 14.874 0.738 -4.681 1.00 97.81 99 SER A N 1
ATOM 713 C CA . SER A 1 99 ? 15.740 0.230 -5.759 1.00 97.81 99 SER A CA 1
ATOM 714 C C . SER A 1 99 ? 15.015 -0.405 -6.953 1.00 97.81 99 SER A C 1
ATOM 716 O O . SER A 1 99 ? 15.653 -0.616 -7.986 1.00 97.81 99 SER A O 1
ATOM 718 N N . ALA A 1 100 ? 13.710 -0.679 -6.852 1.00 98.19 100 ALA A N 1
ATOM 719 C CA . ALA A 1 100 ? 12.892 -1.192 -7.953 1.00 98.19 100 ALA A CA 1
ATOM 720 C C . ALA A 1 100 ? 11.702 -0.263 -8.209 1.00 98.19 100 ALA A C 1
ATOM 722 O O . ALA A 1 100 ? 10.774 -0.208 -7.406 1.00 98.19 100 ALA A O 1
ATOM 723 N N . THR A 1 101 ? 11.756 0.470 -9.322 1.00 98.44 101 THR A N 1
ATOM 724 C CA . THR A 1 101 ? 10.784 1.521 -9.646 1.00 98.44 101 THR A CA 1
ATOM 725 C C . THR A 1 101 ? 9.398 0.965 -9.957 1.00 98.44 101 THR A C 1
ATOM 727 O O . THR A 1 101 ? 9.287 0.026 -10.747 1.00 98.44 101 THR A O 1
ATOM 730 N N . ASN A 1 102 ? 8.346 1.577 -9.408 1.00 98.44 102 ASN A N 1
ATOM 731 C CA . ASN A 1 102 ? 6.940 1.211 -9.606 1.00 98.44 102 ASN A CA 1
ATOM 732 C C . ASN A 1 102 ? 6.672 -0.290 -9.411 1.00 98.44 102 ASN A C 1
ATOM 734 O O . ASN A 1 102 ? 5.846 -0.885 -10.107 1.00 98.44 102 ASN A O 1
ATOM 738 N N . ALA A 1 103 ? 7.419 -0.938 -8.521 1.00 98.56 103 ALA A N 1
ATOM 739 C CA . ALA A 1 103 ? 7.186 -2.346 -8.234 1.00 98.56 103 ALA A CA 1
ATOM 740 C C . ALA A 1 103 ? 5.866 -2.536 -7.462 1.00 98.56 103 ALA A C 1
ATOM 742 O O . ALA A 1 103 ? 5.192 -3.561 -7.589 1.00 98.56 103 ALA A O 1
ATOM 743 N N . GLY A 1 104 ? 5.462 -1.494 -6.733 1.00 98.56 104 GLY A N 1
ATOM 744 C CA . GLY A 1 104 ? 4.164 -1.350 -6.104 1.00 98.56 104 GLY A CA 1
ATOM 745 C C . GLY A 1 104 ? 4.066 -2.039 -4.748 1.00 98.56 104 GLY A C 1
ATOM 746 O O . GLY A 1 104 ? 4.790 -2.987 -4.431 1.00 98.56 104 GLY A O 1
ATOM 747 N N . ALA A 1 105 ? 3.119 -1.568 -3.942 1.00 98.75 105 ALA A N 1
ATOM 748 C CA . ALA A 1 105 ? 2.826 -2.091 -2.618 1.00 98.75 105 ALA A CA 1
ATOM 749 C C . ALA A 1 105 ? 1.324 -2.063 -2.295 1.00 98.75 105 ALA A C 1
ATOM 751 O O . ALA A 1 105 ? 0.530 -1.336 -2.898 1.00 98.75 105 ALA A O 1
ATOM 752 N N . ALA A 1 106 ? 0.932 -2.818 -1.269 1.00 98.75 106 ALA A N 1
ATOM 753 C CA . ALA A 1 106 ? -0.346 -2.643 -0.586 1.00 98.75 106 ALA A CA 1
ATOM 754 C C . ALA A 1 106 ? -0.144 -2.548 0.932 1.00 98.75 106 ALA A C 1
ATOM 756 O O . ALA A 1 106 ? 0.712 -3.216 1.503 1.00 98.75 106 ALA A O 1
ATOM 757 N N . TYR A 1 107 ? -0.957 -1.741 1.602 1.00 98.75 107 TYR A N 1
ATOM 758 C CA . TYR A 1 107 ? -0.868 -1.478 3.035 1.00 98.75 107 TYR A CA 1
ATOM 759 C C . TYR A 1 107 ? -2.152 -1.916 3.720 1.00 98.75 107 TYR A C 1
ATOM 761 O O . TYR A 1 107 ? -3.242 -1.531 3.299 1.00 98.75 107 TYR A O 1
ATOM 769 N N . VAL A 1 108 ? -2.029 -2.686 4.797 1.00 98.50 108 VAL A N 1
ATOM 770 C CA . VAL A 1 108 ? -3.172 -3.131 5.598 1.00 98.50 108 VAL A CA 1
ATOM 771 C C . VAL A 1 108 ? -3.249 -2.283 6.853 1.00 98.50 108 VAL A C 1
ATOM 773 O O . VAL A 1 108 ? -2.298 -2.234 7.631 1.00 98.50 108 VAL A O 1
ATOM 776 N N . PHE A 1 109 ? -4.393 -1.650 7.073 1.00 98.31 109 PHE A N 1
ATOM 777 C CA . PHE A 1 109 ? -4.726 -0.937 8.294 1.00 98.31 109 PHE A CA 1
ATOM 778 C C . PHE A 1 109 ? -5.820 -1.690 9.035 1.00 98.31 109 PHE A C 1
ATOM 780 O O . PHE A 1 109 ? -6.811 -2.097 8.435 1.00 98.31 109 PHE A O 1
ATOM 787 N N . VAL A 1 110 ? -5.649 -1.839 10.345 1.00 97.25 110 VAL A N 1
ATOM 788 C CA . VAL A 1 110 ? -6.648 -2.452 11.224 1.00 97.25 110 VAL A CA 1
ATOM 789 C C . VAL A 1 110 ? -7.058 -1.462 12.300 1.00 97.25 110 VAL A C 1
ATOM 791 O O . VAL A 1 110 ? -6.217 -0.730 12.841 1.00 97.25 110 VAL A O 1
ATOM 794 N N . ARG A 1 111 ? -8.356 -1.439 12.588 1.00 96.56 111 ARG A N 1
ATOM 795 C CA . ARG A 1 111 ? -8.971 -0.616 13.618 1.00 96.56 111 ARG A CA 1
ATOM 796 C C . ARG A 1 111 ? -9.036 -1.358 14.948 1.00 96.56 111 ARG A C 1
ATOM 798 O O . ARG A 1 111 ? -9.416 -2.519 15.019 1.00 96.56 111 ARG A O 1
ATOM 805 N N . SER A 1 112 ? -8.718 -0.646 16.022 1.00 95.00 112 SER A N 1
ATOM 806 C CA . SER A 1 112 ? -9.014 -1.041 17.397 1.00 95.00 112 SER A CA 1
ATOM 807 C C . SER A 1 112 ? -9.661 0.138 18.121 1.00 95.00 112 SER A C 1
ATOM 809 O O . SER A 1 112 ? -9.042 1.190 18.315 1.00 95.00 112 SER A O 1
ATOM 811 N N . GLY A 1 113 ? -10.946 0.003 18.464 1.00 91.62 113 GLY A N 1
ATOM 812 C CA . GLY A 1 113 ? -11.747 1.099 19.012 1.00 91.62 113 GLY A CA 1
ATOM 813 C C . GLY A 1 113 ? -11.928 2.227 17.994 1.00 91.62 113 GLY A C 1
ATOM 814 O O . GLY A 1 113 ? -12.654 2.075 17.019 1.00 91.62 113 GLY A O 1
ATOM 815 N N . THR A 1 114 ? -11.282 3.372 18.205 1.00 88.38 114 THR A N 1
ATOM 816 C CA . THR A 1 114 ? -11.276 4.511 17.260 1.00 88.38 114 THR A CA 1
ATOM 817 C C . THR A 1 114 ? -9.932 4.694 16.557 1.00 88.38 114 THR A C 1
ATOM 819 O O . THR A 1 114 ? -9.758 5.649 15.806 1.00 88.38 114 THR A O 1
ATOM 822 N N . THR A 1 115 ? -8.964 3.818 16.824 1.00 92.44 115 THR A N 1
ATOM 823 C CA . THR A 1 115 ? -7.590 3.963 16.344 1.00 92.44 115 THR A CA 1
ATOM 824 C C . THR A 1 115 ? -7.347 3.027 15.179 1.00 92.44 115 THR A C 1
ATOM 826 O O . THR A 1 115 ? -7.551 1.824 15.308 1.00 92.44 115 THR A O 1
ATOM 829 N N . TRP A 1 116 ? -6.853 3.566 14.071 1.00 96.81 116 TRP A N 1
ATOM 830 C CA . TRP A 1 116 ? -6.360 2.780 12.947 1.00 96.81 116 TRP A CA 1
ATOM 831 C C . TRP A 1 116 ? -4.838 2.698 12.985 1.00 96.81 116 TRP A C 1
ATOM 833 O O . TRP A 1 116 ? -4.160 3.704 13.196 1.00 96.81 116 TRP A O 1
ATOM 843 N N . THR A 1 117 ? -4.299 1.507 12.750 1.00 97.31 117 THR A N 1
ATOM 844 C CA . THR A 1 117 ? -2.851 1.261 12.699 1.00 97.31 117 THR A CA 1
ATOM 845 C C . THR A 1 117 ? -2.499 0.471 11.455 1.00 97.31 117 THR A C 1
ATOM 847 O O . THR A 1 117 ? -3.192 -0.502 11.155 1.00 97.31 117 THR A O 1
ATOM 850 N N . GLN A 1 118 ? -1.421 0.845 10.764 1.00 98.31 118 GLN A N 1
ATOM 851 C CA . GLN A 1 118 ? -0.853 -0.011 9.728 1.00 98.31 118 GLN A CA 1
ATOM 852 C C . GLN A 1 118 ? -0.325 -1.293 10.385 1.00 98.31 118 GLN A C 1
ATOM 854 O O . GLN A 1 118 ? 0.522 -1.229 11.273 1.00 98.31 118 GLN A O 1
ATOM 859 N N . GLN A 1 119 ? -0.851 -2.438 9.969 1.00 98.38 119 GLN A N 1
ATOM 860 C CA . GLN A 1 119 ? -0.447 -3.765 10.433 1.00 98.38 119 GLN A CA 1
ATOM 861 C C . GLN A 1 119 ? 0.512 -4.449 9.459 1.00 98.38 119 GLN A C 1
ATOM 863 O O . GLN A 1 119 ? 1.334 -5.264 9.877 1.00 98.38 119 GLN A O 1
ATOM 868 N N . ALA A 1 120 ? 0.409 -4.134 8.165 1.00 98.56 120 ALA A N 1
ATOM 869 C CA . ALA A 1 120 ? 1.265 -4.738 7.159 1.00 98.56 120 ALA A CA 1
ATOM 870 C C . ALA A 1 120 ? 1.584 -3.799 5.995 1.00 98.56 120 ALA A C 1
ATOM 872 O O . ALA A 1 120 ? 0.733 -3.028 5.549 1.00 98.56 120 ALA A O 1
ATOM 873 N N . TYR A 1 121 ? 2.797 -3.969 5.484 1.00 98.75 121 TYR A N 1
ATOM 874 C CA . TYR A 1 121 ? 3.256 -3.575 4.160 1.00 98.75 121 TYR A CA 1
ATOM 875 C C . TYR A 1 121 ? 3.431 -4.845 3.329 1.00 98.75 121 TYR A C 1
ATOM 877 O O . TYR A 1 121 ? 4.135 -5.769 3.739 1.00 98.75 121 TYR A O 1
ATOM 885 N N . LEU A 1 122 ? 2.743 -4.917 2.199 1.00 98.69 122 LEU A N 1
ATOM 886 C CA . LEU A 1 122 ? 2.664 -6.090 1.345 1.00 98.69 122 LEU A CA 1
ATOM 887 C C . LEU A 1 122 ? 3.328 -5.798 0.008 1.00 98.69 122 LEU A C 1
ATOM 889 O O . LEU A 1 122 ? 3.030 -4.797 -0.644 1.00 98.69 122 LEU A O 1
ATOM 893 N N . LYS A 1 123 ? 4.165 -6.739 -0.405 1.00 98.44 123 LYS A N 1
ATOM 894 C CA . LYS A 1 123 ? 4.866 -6.776 -1.678 1.00 98.44 123 LYS A CA 1
ATOM 895 C C . LYS A 1 123 ? 4.592 -8.084 -2.397 1.00 98.44 123 LYS A C 1
ATOM 897 O O . LYS A 1 123 ? 4.310 -9.105 -1.760 1.00 98.44 123 LYS A O 1
ATOM 902 N N . ALA A 1 124 ? 4.744 -8.068 -3.719 1.00 97.69 124 ALA A N 1
ATOM 903 C CA . ALA A 1 124 ? 4.819 -9.297 -4.493 1.00 97.69 124 ALA A CA 1
ATOM 904 C C . ALA A 1 124 ? 5.949 -10.204 -3.958 1.00 97.69 124 ALA A C 1
ATOM 906 O O . ALA A 1 124 ? 6.909 -9.761 -3.323 1.00 97.69 124 ALA A O 1
ATOM 907 N N . SER A 1 125 ? 5.836 -11.512 -4.178 1.00 97.12 125 SER A N 1
ATOM 908 C CA . SER A 1 125 ? 6.919 -12.452 -3.848 1.00 97.12 125 SER A CA 1
ATOM 909 C C . SER A 1 125 ? 8.087 -12.384 -4.835 1.00 97.12 125 SER A C 1
ATOM 911 O O . SER A 1 125 ? 9.168 -12.884 -4.539 1.00 97.12 125 SER A O 1
ATOM 913 N N . ASN A 1 126 ? 7.846 -11.809 -6.009 1.00 95.62 126 ASN A N 1
ATOM 914 C CA . ASN A 1 126 ? 8.740 -11.735 -7.158 1.00 95.62 126 ASN A CA 1
ATOM 915 C C . ASN A 1 126 ? 8.785 -10.295 -7.687 1.00 95.62 126 ASN A C 1
ATOM 917 O O . ASN A 1 126 ? 8.500 -10.064 -8.848 1.00 95.62 126 ASN A O 1
ATOM 921 N N . THR A 1 127 ? 9.056 -9.349 -6.792 1.00 95.81 127 THR A N 1
ATOM 922 C CA . THR A 1 127 ? 9.037 -7.909 -7.058 1.00 95.81 127 THR A CA 1
ATOM 923 C C . THR A 1 127 ? 10.030 -7.509 -8.152 1.00 95.81 127 THR A C 1
ATOM 925 O O . THR A 1 127 ? 11.237 -7.517 -7.906 1.00 95.81 127 THR A O 1
ATOM 928 N N . ASP A 1 128 ? 9.520 -7.096 -9.310 1.00 97.00 128 ASP A N 1
ATOM 929 C CA . ASP A 1 128 ? 10.280 -6.478 -10.395 1.00 97.00 128 ASP A CA 1
ATOM 930 C C . ASP A 1 128 ? 9.764 -5.057 -10.694 1.00 97.00 128 ASP A C 1
ATOM 932 O O . ASP A 1 128 ? 8.655 -4.658 -10.331 1.00 97.00 128 ASP A O 1
ATOM 936 N N . ALA A 1 129 ? 10.604 -4.245 -11.338 1.00 98.12 129 ALA A N 1
ATOM 937 C CA . ALA A 1 129 ? 10.236 -2.877 -11.688 1.00 98.12 129 ALA A CA 1
ATOM 938 C C . ALA A 1 129 ? 9.061 -2.855 -12.684 1.00 98.12 129 ALA A C 1
ATOM 940 O O . ALA A 1 129 ? 9.118 -3.499 -13.733 1.00 98.12 129 ALA A O 1
ATOM 941 N N . GLY A 1 130 ? 8.034 -2.057 -12.385 1.00 97.94 130 GLY A N 1
ATOM 942 C CA . GLY A 1 130 ? 6.821 -1.940 -13.199 1.00 97.94 130 GLY A CA 1
ATOM 943 C C . GLY A 1 130 ? 5.792 -3.057 -13.001 1.00 97.94 130 GLY A C 1
ATOM 944 O O . GLY A 1 130 ? 4.838 -3.124 -13.773 1.00 97.94 130 GLY A O 1
ATOM 945 N N . ASP A 1 131 ? 5.957 -3.917 -11.991 1.00 98.31 131 ASP A N 1
ATOM 946 C CA . ASP A 1 131 ? 4.945 -4.919 -11.630 1.00 98.31 131 ASP A CA 1
ATOM 947 C C . ASP A 1 131 ? 3.646 -4.293 -11.101 1.00 98.31 131 ASP A C 1
ATOM 949 O O . ASP A 1 131 ? 2.582 -4.913 -11.177 1.00 98.31 131 ASP A O 1
ATOM 953 N N . GLU A 1 132 ? 3.731 -3.074 -10.557 1.00 98.50 132 GLU A N 1
ATOM 954 C CA . GLU A 1 132 ? 2.596 -2.289 -10.070 1.00 98.50 132 GLU A CA 1
ATOM 955 C C . GLU A 1 132 ? 1.703 -3.052 -9.070 1.00 98.50 132 GLU A C 1
ATOM 957 O O . GLU A 1 132 ? 0.467 -2.949 -9.080 1.00 98.50 132 GLU A O 1
ATOM 962 N N . PHE A 1 133 ? 2.313 -3.838 -8.172 1.00 98.69 133 PHE A N 1
ATOM 963 C CA . PHE A 1 133 ? 1.574 -4.556 -7.136 1.00 98.69 133 PHE A CA 1
ATOM 964 C C . PHE A 1 133 ? 0.688 -3.588 -6.333 1.00 98.69 133 PHE A C 1
ATOM 966 O O . PHE A 1 133 ? 1.101 -2.498 -5.945 1.00 98.69 133 PHE A O 1
ATOM 973 N N . GLY A 1 134 ? -0.567 -3.976 -6.090 1.00 98.25 134 GLY A N 1
ATOM 974 C CA . GLY A 1 134 ? -1.552 -3.095 -5.457 1.00 98.25 134 GLY A CA 1
ATOM 975 C C . GLY A 1 134 ? -2.301 -2.156 -6.414 1.00 98.25 134 GLY A C 1
ATOM 976 O O . GLY A 1 134 ? -3.114 -1.360 -5.944 1.00 98.25 134 GLY A O 1
ATOM 977 N N . ALA A 1 135 ? -2.131 -2.268 -7.740 1.00 98.50 135 ALA A N 1
ATOM 978 C CA . ALA A 1 135 ? -2.950 -1.535 -8.722 1.00 98.50 135 ALA A CA 1
ATOM 979 C C . ALA A 1 135 ? -4.462 -1.768 -8.547 1.00 98.50 135 ALA A C 1
ATOM 981 O O . ALA A 1 135 ? -5.272 -0.864 -8.751 1.00 98.50 135 ALA A O 1
ATOM 982 N N . ALA A 1 136 ? -4.846 -2.962 -8.094 1.00 98.25 136 ALA A N 1
ATOM 983 C CA . ALA A 1 136 ? -6.193 -3.273 -7.640 1.00 98.25 136 ALA A CA 1
ATOM 984 C C . ALA A 1 136 ? -6.125 -4.100 -6.355 1.00 98.25 136 ALA A C 1
ATOM 986 O O . ALA A 1 136 ? -5.303 -5.008 -6.231 1.00 98.25 136 ALA A O 1
ATOM 987 N N . VAL A 1 137 ? -7.014 -3.803 -5.410 1.00 97.44 137 VAL A N 1
ATOM 988 C CA . VAL A 1 137 ? -7.134 -4.538 -4.149 1.00 97.44 137 VAL A CA 1
ATOM 989 C C . VAL A 1 137 ? -8.592 -4.900 -3.898 1.00 97.44 137 VAL A C 1
ATOM 991 O O . VAL A 1 137 ? -9.508 -4.144 -4.218 1.00 97.44 137 VAL A O 1
ATOM 994 N N . THR A 1 138 ? -8.807 -6.074 -3.319 1.00 97.25 138 THR A N 1
ATOM 995 C CA . THR A 1 138 ? -10.095 -6.502 -2.779 1.00 97.25 138 THR A CA 1
ATOM 996 C C . THR A 1 138 ? -9.836 -7.289 -1.504 1.00 97.25 138 THR A C 1
ATOM 998 O O . THR A 1 138 ? -8.801 -7.944 -1.375 1.00 97.25 138 THR A O 1
ATOM 1001 N N . ILE A 1 139 ? -10.755 -7.201 -0.552 1.00 95.94 139 ILE A N 1
ATOM 1002 C CA . ILE A 1 139 ? -10.735 -7.995 0.670 1.00 95.94 139 ILE A CA 1
ATOM 1003 C C . ILE A 1 139 ? -12.149 -8.502 0.921 1.00 95.94 139 ILE A C 1
ATOM 1005 O O . ILE A 1 139 ? -13.125 -7.793 0.681 1.00 95.94 139 ILE A O 1
ATOM 1009 N N . THR A 1 140 ? -12.247 -9.742 1.382 1.00 91.62 140 THR A N 1
ATOM 1010 C CA . THR A 1 140 ? -13.495 -10.345 1.843 1.00 91.62 140 THR A CA 1
ATOM 1011 C C . THR A 1 140 ? -13.234 -10.972 3.200 1.00 91.62 140 THR A C 1
ATOM 1013 O O . THR A 1 140 ? -12.318 -11.791 3.324 1.00 91.62 140 THR A O 1
ATOM 1016 N N . GLY A 1 141 ? -14.024 -10.609 4.200 1.00 80.06 141 GLY A N 1
ATOM 1017 C CA . GLY A 1 141 ? -13.986 -11.250 5.504 1.00 80.06 141 GLY A CA 1
ATOM 1018 C C . GLY A 1 141 ? -14.547 -12.664 5.471 1.00 80.06 141 GLY A C 1
ATOM 1019 O O . GLY A 1 141 ? -15.288 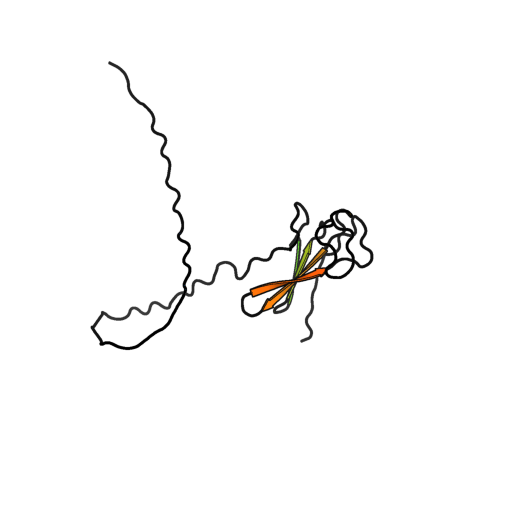-13.055 4.566 1.00 80.06 141 GLY A O 1
ATOM 1020 N N . ALA A 1 142 ? -14.206 -13.436 6.498 1.00 68.00 142 ALA A N 1
ATOM 1021 C CA . ALA A 1 142 ? -14.965 -14.622 6.858 1.00 68.00 142 ALA A CA 1
ATOM 1022 C C . ALA A 1 142 ? -16.124 -14.166 7.755 1.00 68.00 142 ALA A C 1
ATOM 1024 O O . ALA A 1 142 ? -15.885 -13.706 8.872 1.00 68.00 142 ALA A O 1
ATOM 1025 N N . HIS A 1 143 ? -17.350 -14.233 7.236 1.00 55.22 143 HIS A N 1
ATOM 1026 C CA . HIS A 1 143 ? -18.575 -13.985 8.001 1.00 55.22 143 HIS A CA 1
ATOM 1027 C C . HIS A 1 143 ? -19.002 -15.222 8.793 1.00 55.22 143 HIS A C 1
ATOM 1029 O O . HIS A 1 143 ? -18.853 -16.345 8.256 1.00 55.22 143 HIS A O 1
#

InterPro domains:
  IPR013517 FG-GAP repeat [PF14312] (52-109)
  IPR028994 Integrin alpha, N-terminal [G3DSA:2.130.10.130] (26-141)

Organism: Herpetosiphon aurantiacus (strain ATCC 23779 / DSM 785 / 114-95) (NCBI:txid316274)

pLDDT: mean 78.43, std 24.57, range [31.28, 98.75]

Sequence (143 aa):
MTDSPDHPTKHRPWIQRTLVVMLSLALGSSALVAAQSPATTTTPHTTLPLYEAYLKASNTDAGDGFGLSIAVDGDTIVVGAPFEDSAATGINGNQADNSATNAGAAYVFVRSGTTWTQQAYLKASNTDAGDEFGAAVTITGAH